Protein AF-A0A328BEZ5-F1 (afdb_monomer_lite)

Secondary structure (DSSP, 8-state):
---SS--EEEEETT-EE---SSS-EEEEE------SS-EEEEEESS--TTT-EEE-TTT-TT-EEEEEEEETTEEEEEEESSSSSS--EEEEEEPPPTTSPPP---GGG-TT-----SS--TT--S-------S--SS-----------------------

pLDDT: mean 72.12, std 24.11, range [30.7, 98.0]

Organism: NCBI:txid1445034

Radius of gyration: 20.72 Å; chains: 1; bounding box: 48×59×50 Å

Structure (mmCIF, N/CA/C/O backbone):
data_AF-A0A328BEZ5-F1
#
_entry.id   AF-A0A328BEZ5-F1
#
loop_
_atom_site.group_PDB
_atom_site.id
_atom_site.type_symbol
_atom_site.label_atom_id
_atom_site.label_alt_id
_atom_site.label_comp_id
_atom_site.label_asym_id
_atom_site.label_entity_id
_atom_site.label_seq_id
_atom_site.pdbx_PDB_ins_code
_atom_site.Cartn_x
_atom_site.Cartn_y
_atom_site.Cartn_z
_atom_site.occupancy
_atom_site.B_iso_or_equiv
_atom_site.auth_seq_id
_atom_site.auth_comp_id
_atom_site.auth_asym_id
_atom_site.auth_atom_id
_atom_site.pdbx_PDB_model_num
ATOM 1 N N . MET A 1 1 ? -2.172 13.109 -0.576 1.00 79.06 1 MET A N 1
ATOM 2 C CA . MET A 1 1 ? -1.539 13.478 0.704 1.00 79.06 1 MET A CA 1
ATOM 3 C C . MET A 1 1 ? -2.649 13.844 1.665 1.00 79.06 1 MET A C 1
ATOM 5 O O . MET A 1 1 ? -3.539 14.582 1.245 1.00 79.06 1 MET A O 1
ATOM 9 N N . GLY A 1 2 ? -2.610 13.281 2.867 1.00 82.12 2 GLY A N 1
ATOM 10 C CA . GLY A 1 2 ? -3.536 13.532 3.962 1.00 82.12 2 GLY A CA 1
ATOM 11 C C . GLY A 1 2 ? -3.076 14.662 4.877 1.00 82.12 2 GLY A C 1
ATOM 12 O O . GLY A 1 2 ? -2.355 15.582 4.471 1.00 82.12 2 GLY A O 1
ATOM 13 N N . THR A 1 3 ? -3.567 14.611 6.099 1.00 90.62 3 THR A N 1
ATOM 14 C CA . THR A 1 3 ? -3.511 15.610 7.155 1.00 90.62 3 THR A CA 1
ATOM 15 C C . THR A 1 3 ? -3.112 14.939 8.472 1.00 90.62 3 THR A C 1
ATOM 17 O O . THR A 1 3 ? -2.712 13.789 8.517 1.00 90.62 3 THR A O 1
ATOM 20 N N . SER A 1 4 ? -3.139 15.674 9.584 1.00 89.62 4 SER A N 1
ATOM 21 C CA . SER A 1 4 ? -2.781 15.112 10.892 1.00 89.62 4 SER A CA 1
ATOM 22 C C . SER A 1 4 ? -3.932 14.369 11.591 1.00 89.62 4 SER A C 1
ATOM 24 O O . SER A 1 4 ? -3.882 14.215 12.813 1.00 89.62 4 SER A O 1
ATOM 26 N N . GLY A 1 5 ? -5.015 14.048 10.886 1.00 90.62 5 GLY A N 1
ATOM 27 C CA . GLY A 1 5 ? -6.112 13.237 11.408 1.00 90.62 5 GLY A CA 1
ATOM 28 C C . GLY A 1 5 ? -6.514 12.171 10.397 1.00 90.62 5 GLY A C 1
ATOM 29 O O . GLY A 1 5 ? -6.055 12.213 9.271 1.00 90.62 5 GLY A O 1
ATOM 30 N N . ASP A 1 6 ? -7.400 11.265 10.807 1.00 95.81 6 ASP A N 1
ATOM 31 C CA . ASP A 1 6 ? -7.806 10.099 10.015 1.00 95.81 6 ASP A CA 1
ATOM 32 C C . ASP A 1 6 ? -8.337 10.487 8.622 1.00 95.81 6 ASP A C 1
ATOM 34 O O . ASP A 1 6 ? -9.422 11.075 8.492 1.00 95.81 6 ASP A O 1
ATOM 38 N N . ASP A 1 7 ? -7.592 10.125 7.581 1.00 95.12 7 ASP A N 1
ATOM 39 C CA . ASP A 1 7 ? -7.907 10.432 6.194 1.00 95.12 7 ASP A CA 1
ATOM 40 C C . ASP A 1 7 ? -8.285 9.191 5.377 1.00 95.12 7 ASP A C 1
ATOM 42 O O . ASP A 1 7 ? -7.976 8.044 5.689 1.00 95.12 7 ASP A O 1
ATOM 46 N N . THR A 1 8 ? -8.990 9.425 4.270 1.00 97.25 8 THR A N 1
ATOM 47 C CA . THR A 1 8 ? -9.219 8.411 3.234 1.00 97.25 8 THR A CA 1
ATOM 48 C C . THR A 1 8 ? -8.654 8.922 1.920 1.00 97.25 8 THR A C 1
ATOM 50 O O . THR A 1 8 ? -9.132 9.919 1.371 1.00 97.25 8 THR A O 1
ATOM 53 N N . LEU A 1 9 ? -7.626 8.248 1.412 1.00 94.31 9 LEU A N 1
ATOM 54 C CA . LEU A 1 9 ? -6.815 8.708 0.291 1.00 94.31 9 LEU A CA 1
ATOM 55 C C . LEU A 1 9 ? -6.868 7.698 -0.851 1.00 94.31 9 LEU A C 1
ATOM 57 O O . LEU A 1 9 ? -6.482 6.547 -0.686 1.00 94.31 9 LEU A O 1
ATOM 61 N N . ALA A 1 10 ? -7.308 8.140 -2.028 1.00 93.19 10 ALA A N 1
ATOM 62 C CA . ALA A 1 10 ? -7.202 7.330 -3.234 1.00 93.19 10 ALA A CA 1
ATOM 63 C C . ALA A 1 10 ? -5.742 7.268 -3.708 1.00 93.19 10 ALA A C 1
ATOM 65 O O . ALA A 1 10 ? -5.085 8.303 -3.859 1.00 93.19 10 ALA A O 1
ATOM 66 N N . VAL A 1 11 ? -5.255 6.054 -3.955 1.00 90.44 11 VAL A N 1
ATOM 67 C CA . VAL A 1 11 ? -3.938 5.766 -4.523 1.00 90.44 11 VAL A CA 1
ATOM 68 C C . VAL A 1 11 ? -4.162 5.195 -5.912 1.00 90.44 11 VAL A C 1
ATOM 70 O O . VAL A 1 11 ? -4.426 4.007 -6.091 1.00 90.44 11 VAL A O 1
ATOM 73 N N . GLU A 1 12 ? -4.143 6.088 -6.894 1.00 87.12 12 GLU A N 1
ATOM 74 C CA . GLU A 1 12 ? -4.434 5.745 -8.280 1.00 87.12 12 GLU A CA 1
ATOM 75 C C . GLU A 1 12 ? -3.149 5.347 -9.001 1.00 87.12 12 GLU A C 1
ATOM 77 O O . GLU A 1 12 ? -2.218 6.148 -9.124 1.00 87.12 12 GLU A O 1
ATOM 82 N N . GLY A 1 13 ? -3.106 4.119 -9.514 1.00 72.12 13 GLY A N 1
ATOM 83 C CA . GLY A 1 13 ? -2.249 3.815 -10.647 1.00 72.12 13 GLY A CA 1
ATOM 84 C C . GLY A 1 13 ? -0.746 3.934 -10.411 1.00 72.12 13 GLY A C 1
ATOM 85 O O . GLY A 1 13 ? -0.025 4.427 -11.283 1.00 72.12 13 GLY A O 1
ATOM 86 N N . GLY A 1 14 ? -0.277 3.554 -9.224 1.00 77.94 14 GLY A N 1
ATOM 87 C CA . GLY A 1 14 ? 1.135 3.630 -8.855 1.00 77.94 14 GLY A CA 1
ATOM 88 C C . GLY A 1 14 ? 1.561 4.970 -8.262 1.00 77.94 14 GLY A C 1
ATOM 89 O O . GLY A 1 14 ? 2.765 5.199 -8.114 1.00 77.94 14 GLY A O 1
ATOM 90 N N . ALA A 1 15 ? 0.610 5.851 -7.933 1.00 84.12 15 ALA A N 1
ATOM 91 C CA . ALA A 1 15 ? 0.875 7.132 -7.291 1.00 84.12 15 ALA A CA 1
ATOM 92 C C . ALA A 1 15 ? 1.553 6.988 -5.919 1.00 84.12 15 ALA A C 1
ATOM 94 O O . ALA A 1 15 ? 1.435 5.976 -5.225 1.00 84.12 15 ALA A O 1
ATOM 95 N N . THR A 1 16 ? 2.237 8.059 -5.514 1.00 87.62 16 THR A N 1
ATOM 96 C CA . THR A 1 16 ? 2.783 8.195 -4.165 1.00 87.62 16 THR A CA 1
ATOM 97 C C . THR A 1 16 ? 1.760 8.846 -3.237 1.00 87.62 16 THR A C 1
ATOM 99 O O . THR A 1 16 ? 1.231 9.920 -3.536 1.00 87.62 16 THR A O 1
ATOM 102 N N . ALA A 1 17 ? 1.520 8.222 -2.090 1.00 87.44 17 ALA A N 1
ATOM 103 C CA . ALA A 1 17 ? 0.648 8.700 -1.035 1.00 87.44 17 ALA A CA 1
ATOM 104 C C . ALA A 1 17 ? 1.418 8.912 0.274 1.00 87.44 17 ALA A C 1
ATOM 106 O O . ALA A 1 17 ? 2.460 8.311 0.528 1.00 87.44 17 ALA A O 1
ATOM 107 N N . ILE A 1 18 ? 0.884 9.832 1.069 1.00 91.38 18 ILE A N 1
ATOM 108 C CA . ILE A 1 18 ? 1.371 10.227 2.389 1.00 91.38 18 ILE A CA 1
ATOM 109 C C . ILE A 1 18 ? 0.106 10.434 3.214 1.00 91.38 18 ILE A C 1
ATOM 111 O O . ILE A 1 18 ? -0.718 11.259 2.794 1.00 91.38 18 ILE A O 1
ATOM 115 N N . GLY A 1 19 ? -0.074 9.666 4.283 1.00 87.19 19 GLY A N 1
ATOM 116 C CA . GLY A 1 19 ? -1.198 9.785 5.220 1.00 87.19 19 GLY A CA 1
ATOM 117 C C . GLY A 1 19 ? -1.036 10.980 6.160 1.00 87.19 19 GLY A C 1
ATOM 118 O O . GLY A 1 19 ? -1.926 11.816 6.273 1.00 87.19 19 GLY A O 1
ATOM 119 N N . ALA A 1 20 ? 0.202 11.179 6.608 1.00 88.38 20 ALA A N 1
ATOM 120 C CA . ALA A 1 20 ? 0.698 12.029 7.673 1.00 88.38 20 ALA A CA 1
ATOM 121 C C . ALA A 1 20 ? 0.425 11.470 9.076 1.00 88.38 20 ALA A C 1
ATOM 123 O O . ALA A 1 20 ? 1.224 10.679 9.571 1.00 88.38 20 ALA A O 1
ATOM 124 N N . GLY A 1 21 ? -0.601 11.932 9.782 1.00 84.81 21 GLY A N 1
ATOM 125 C CA . GLY A 1 21 ? -0.858 11.462 11.145 1.00 84.81 21 GLY A CA 1
ATOM 126 C C . GLY A 1 21 ? -2.312 11.081 11.325 1.00 84.81 21 GLY A C 1
ATOM 127 O O . GLY A 1 21 ? -3.176 11.744 10.782 1.00 84.81 21 GLY A O 1
ATOM 128 N N . GLY A 1 22 ? -2.586 10.095 12.172 1.00 91.69 22 GLY A N 1
ATOM 129 C CA . GLY A 1 22 ? -3.938 9.562 12.344 1.00 91.69 22 GLY A CA 1
ATOM 130 C C . GLY A 1 22 ? -3.980 8.084 11.981 1.00 91.69 22 GLY A C 1
ATOM 131 O O . GLY A 1 22 ? -2.934 7.441 11.904 1.00 91.69 22 GLY A O 1
ATOM 132 N N . SER A 1 23 ? -5.190 7.538 11.868 1.00 95.69 23 SER A N 1
ATOM 133 C CA . SER A 1 23 ? -5.457 6.218 11.288 1.00 95.69 23 SER A CA 1
ATOM 134 C C . SER A 1 23 ? -5.947 6.404 9.856 1.00 95.69 23 SER A C 1
ATOM 136 O O . SER A 1 23 ? -7.120 6.726 9.644 1.00 95.69 23 SER A O 1
ATOM 138 N N . ASP A 1 24 ? -5.072 6.203 8.878 1.00 96.75 24 ASP A N 1
ATOM 139 C CA . ASP A 1 24 ? -5.378 6.506 7.484 1.00 96.75 24 ASP A CA 1
ATOM 140 C C . ASP A 1 24 ? -5.849 5.275 6.704 1.00 96.75 24 ASP A C 1
ATOM 142 O O . ASP A 1 24 ? -5.434 4.137 6.938 1.00 96.75 24 ASP A O 1
ATOM 146 N N . VAL A 1 25 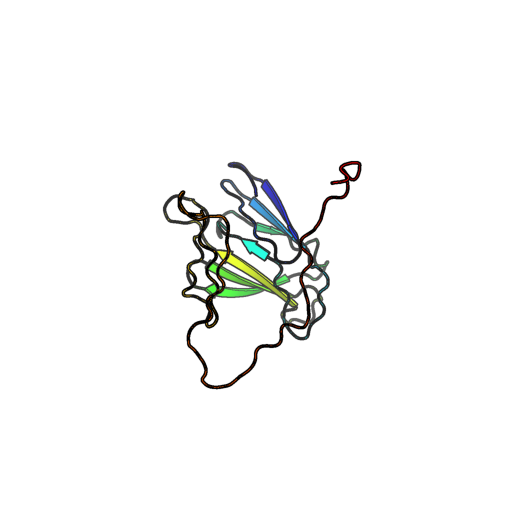? -6.735 5.503 5.735 1.00 98.00 25 VAL A N 1
ATOM 147 C CA . VAL A 1 25 ? -7.230 4.479 4.809 1.00 98.00 25 VAL A CA 1
ATOM 148 C C . VAL A 1 25 ? -6.778 4.810 3.392 1.00 98.00 25 VAL A C 1
ATOM 150 O O . VAL A 1 25 ? -7.205 5.803 2.798 1.00 98.00 25 VAL A O 1
ATOM 153 N N . PHE A 1 26 ? -5.956 3.943 2.811 1.00 97.62 26 PHE A N 1
ATOM 154 C CA . PHE A 1 26 ? -5.457 4.078 1.446 1.00 97.62 26 PHE A CA 1
ATOM 155 C C . PHE A 1 26 ? -6.290 3.212 0.498 1.00 97.62 26 PHE A C 1
ATOM 157 O O . PHE A 1 26 ? -6.179 1.987 0.492 1.00 97.62 26 PHE A O 1
ATOM 164 N N . VAL A 1 27 ? -7.138 3.852 -0.306 1.00 97.50 27 VAL A N 1
ATOM 165 C CA . VAL A 1 27 ? -8.016 3.196 -1.283 1.00 97.50 27 VAL A CA 1
ATOM 166 C C . VAL A 1 27 ? -7.233 2.932 -2.561 1.00 97.50 27 VAL A C 1
ATOM 168 O O . VAL A 1 27 ? -6.888 3.869 -3.282 1.00 97.50 27 VAL A O 1
ATOM 171 N N . LEU A 1 28 ? -6.955 1.665 -2.853 1.00 95.06 28 LEU A N 1
ATOM 172 C CA . LEU A 1 28 ? -6.127 1.274 -3.992 1.00 95.06 28 LEU A CA 1
ATOM 173 C C . LEU A 1 28 ? -6.950 1.198 -5.273 1.00 95.06 28 LEU A C 1
ATOM 175 O O . LEU A 1 28 ? -7.996 0.555 -5.304 1.00 95.06 28 LEU A O 1
ATOM 179 N N . VAL A 1 29 ? -6.464 1.821 -6.344 1.00 92.94 29 VAL A N 1
ATOM 180 C CA . VAL A 1 29 ? -7.133 1.816 -7.648 1.00 92.94 29 VAL A CA 1
ATOM 181 C C . VAL A 1 29 ? -6.149 1.360 -8.722 1.00 92.94 29 VAL A C 1
ATOM 183 O O . VAL A 1 29 ? -5.131 2.011 -8.955 1.00 92.94 29 VAL A O 1
ATOM 186 N N . SER A 1 30 ? -6.476 0.249 -9.384 1.00 90.44 30 SER A N 1
ATOM 187 C CA . SER A 1 30 ? -5.740 -0.261 -10.545 1.00 90.44 30 SER A CA 1
ATOM 188 C C . SER A 1 30 ? -5.982 0.620 -11.774 1.00 90.44 30 SER A C 1
ATOM 190 O O . SER A 1 30 ? -7.095 1.106 -12.000 1.00 90.44 30 SER A O 1
ATOM 192 N N . ASN A 1 31 ? -4.955 0.795 -12.607 1.00 85.00 31 ASN A N 1
ATOM 193 C CA . ASN A 1 31 ? -5.087 1.404 -13.933 1.00 85.00 31 ASN A CA 1
ATOM 194 C C . ASN A 1 31 ? -5.531 0.400 -15.011 1.00 85.00 31 ASN A C 1
ATOM 196 O O . ASN A 1 31 ? -5.653 0.776 -16.180 1.00 85.00 31 ASN A O 1
ATOM 200 N N . GLY A 1 32 ? -5.737 -0.870 -14.656 1.00 76.69 32 GLY A N 1
ATOM 201 C CA . GLY A 1 32 ? -6.028 -1.946 -15.600 1.00 76.69 32 GLY A CA 1
ATOM 202 C C . GLY A 1 32 ? -4.852 -2.245 -16.529 1.00 76.69 32 GLY A C 1
ATOM 203 O O . GLY A 1 32 ? -5.058 -2.596 -17.693 1.00 76.69 32 GLY A O 1
ATOM 204 N N . LEU A 1 33 ? -3.618 -2.052 -16.052 1.00 66.44 33 LEU A N 1
ATOM 205 C CA . LEU A 1 33 ? -2.418 -2.396 -16.808 1.00 66.44 33 LEU A CA 1
ATOM 206 C C . LEU A 1 33 ? -2.257 -3.919 -16.815 1.00 66.44 33 LEU A C 1
ATOM 208 O O . LEU A 1 33 ? -1.579 -4.488 -15.973 1.00 66.44 33 LEU A O 1
ATOM 212 N N . SER A 1 34 ? -2.885 -4.580 -17.787 1.00 58.19 34 SER A N 1
ATOM 213 C CA . SER A 1 34 ? -2.715 -6.013 -18.028 1.00 58.19 34 SER A CA 1
ATOM 214 C C . SER A 1 34 ? -1.359 -6.270 -18.700 1.00 58.19 34 SER A C 1
ATOM 216 O O . SER A 1 34 ? -1.234 -6.150 -19.926 1.00 58.19 34 SER A O 1
ATOM 218 N N . GLY A 1 35 ? -0.337 -6.563 -17.901 1.00 64.56 35 GLY A N 1
ATOM 219 C CA . GLY A 1 35 ? 0.953 -7.089 -18.346 1.00 64.56 35 GLY A CA 1
ATOM 220 C C . GLY A 1 35 ? 1.201 -8.483 -17.769 1.00 64.56 35 GLY A C 1
ATOM 221 O O . GLY A 1 35 ? 0.447 -8.939 -16.922 1.00 64.56 35 GLY A O 1
ATOM 222 N N . ASP A 1 36 ? 2.274 -9.145 -18.207 1.00 75.00 36 ASP A N 1
ATOM 223 C CA . ASP A 1 36 ? 2.718 -10.420 -17.615 1.00 75.00 36 ASP A CA 1
ATOM 224 C C . ASP A 1 36 ? 3.351 -10.232 -16.211 1.00 75.00 36 ASP A C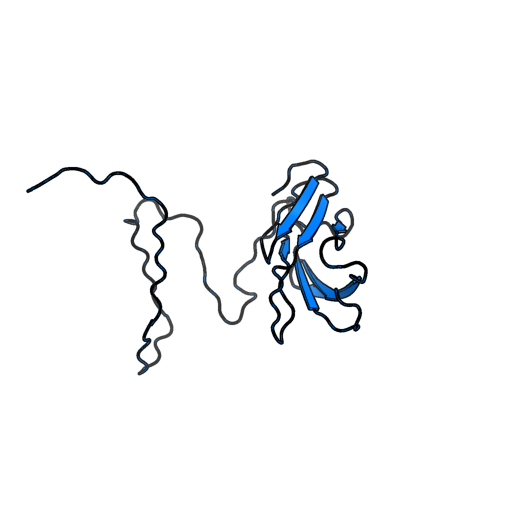 1
ATOM 226 O O . ASP A 1 36 ? 3.778 -11.203 -15.591 1.00 75.00 36 ASP A O 1
ATOM 230 N N . GLU A 1 37 ? 3.459 -8.989 -15.724 1.00 84.88 37 GLU A N 1
ATOM 231 C CA . GLU A 1 37 ? 4.044 -8.635 -14.428 1.00 84.88 37 GLU A CA 1
ATOM 232 C C . GLU A 1 37 ? 3.006 -7.954 -13.518 1.00 84.88 37 GLU A C 1
ATOM 234 O O . GLU A 1 37 ? 2.191 -7.176 -14.027 1.00 84.88 37 GLU A O 1
ATOM 239 N N . PRO A 1 38 ? 3.080 -8.165 -12.187 1.00 88.69 38 PRO A N 1
ATOM 240 C CA . PRO A 1 38 ? 2.175 -7.532 -11.233 1.00 88.69 38 PRO A CA 1
ATOM 241 C C . PRO A 1 38 ? 2.211 -5.998 -11.305 1.00 88.69 38 PRO A C 1
ATOM 243 O O . PRO A 1 38 ? 3.280 -5.376 -11.311 1.00 88.69 38 PRO A O 1
ATOM 246 N N . GLU A 1 39 ? 1.043 -5.359 -11.297 1.00 90.62 39 GLU A N 1
ATOM 247 C CA . GLU A 1 39 ? 0.912 -3.903 -11.345 1.00 90.62 39 GLU A CA 1
ATOM 248 C C . GLU A 1 39 ? 1.389 -3.250 -10.038 1.00 90.62 39 GLU A C 1
ATOM 250 O O . GLU A 1 39 ? 0.953 -3.600 -8.943 1.00 90.62 39 GLU A O 1
ATOM 255 N N . ARG A 1 40 ? 2.217 -2.202 -10.121 1.00 90.19 40 ARG A N 1
ATOM 256 C CA . ARG A 1 40 ? 2.474 -1.347 -8.953 1.00 90.19 40 ARG A CA 1
ATOM 257 C C . ARG A 1 40 ? 1.281 -0.423 -8.712 1.00 90.19 40 ARG A C 1
ATOM 259 O O . ARG A 1 40 ? 1.161 0.606 -9.373 1.00 90.19 40 ARG A O 1
ATOM 266 N N . LEU A 1 41 ? 0.462 -0.743 -7.716 1.00 91.19 41 LEU A N 1
ATOM 267 C CA . LEU A 1 41 ? -0.744 0.005 -7.351 1.00 91.19 41 LEU A CA 1
ATOM 268 C C . LEU A 1 41 ? -0.428 1.322 -6.635 1.00 91.19 41 LEU A C 1
ATOM 270 O O . LEU A 1 41 ? -1.164 2.296 -6.779 1.00 91.19 41 LEU A O 1
ATOM 274 N N . GLY A 1 42 ? 0.686 1.389 -5.901 1.00 90.62 42 GLY A N 1
ATOM 275 C CA . GLY A 1 42 ? 1.059 2.606 -5.189 1.00 90.62 42 GLY A CA 1
ATOM 276 C C . GLY A 1 42 ? 2.350 2.526 -4.390 1.00 90.62 42 GLY A C 1
ATOM 277 O O . GLY A 1 42 ? 2.928 1.454 -4.191 1.00 90.62 42 GLY A O 1
ATOM 278 N N . VAL A 1 43 ? 2.780 3.693 -3.913 1.00 92.06 43 VAL A N 1
ATOM 279 C CA . VAL A 1 43 ? 3.854 3.850 -2.927 1.00 92.06 43 VAL A CA 1
ATOM 280 C C . VAL A 1 43 ? 3.332 4.695 -1.770 1.00 92.06 43 VAL A C 1
ATOM 282 O O . VAL A 1 43 ? 2.849 5.797 -2.003 1.00 92.06 43 VAL A O 1
ATOM 285 N N . ILE A 1 44 ? 3.444 4.222 -0.535 1.00 90.44 44 ILE A N 1
ATOM 286 C CA . ILE A 1 44 ? 3.055 4.959 0.673 1.00 90.44 44 ILE A CA 1
ATOM 287 C C . ILE A 1 44 ? 4.317 5.205 1.490 1.00 90.44 44 ILE A C 1
ATOM 289 O O . ILE A 1 44 ? 5.074 4.267 1.732 1.00 90.44 44 ILE A O 1
ATOM 293 N N . LEU A 1 45 ? 4.584 6.454 1.865 1.00 91.06 45 LEU A N 1
ATOM 294 C CA . LEU A 1 45 ? 5.863 6.823 2.484 1.00 91.06 45 LEU A CA 1
ATOM 295 C C . LEU A 1 45 ? 5.841 6.828 4.015 1.00 91.06 45 LEU A C 1
ATOM 297 O O . LEU A 1 45 ? 6.892 6.929 4.633 1.00 91.06 45 LEU A O 1
ATOM 301 N N . ASP A 1 46 ? 4.678 6.750 4.635 1.00 88.94 46 ASP A N 1
ATOM 302 C CA . ASP A 1 46 ? 4.505 6.900 6.079 1.00 88.94 46 ASP A CA 1
ATOM 303 C C . ASP A 1 46 ? 3.457 5.937 6.637 1.00 88.94 46 ASP A C 1
ATOM 305 O O . ASP A 1 46 ? 2.738 6.259 7.572 1.00 88.94 46 ASP A O 1
ATOM 309 N N . TYR A 1 47 ? 3.404 4.734 6.073 1.00 93.06 47 TYR A N 1
ATOM 310 C CA . TYR A 1 47 ? 2.443 3.713 6.454 1.00 93.06 47 TYR A CA 1
ATOM 311 C C . TYR A 1 47 ? 2.707 3.194 7.875 1.00 93.06 47 TYR A C 1
ATOM 313 O O . TYR A 1 47 ? 3.738 2.560 8.147 1.00 93.06 47 TYR A O 1
ATOM 321 N N . ASP A 1 48 ? 1.755 3.408 8.778 1.00 93.19 48 ASP A N 1
ATOM 322 C CA . ASP A 1 48 ? 1.730 2.794 10.100 1.00 93.19 48 ASP A CA 1
ATOM 323 C C . ASP A 1 48 ? 1.033 1.430 10.034 1.00 93.19 48 ASP A C 1
ATOM 325 O O . ASP A 1 48 ? -0.187 1.311 10.109 1.00 93.19 48 ASP A O 1
ATOM 329 N N . PHE A 1 49 ? 1.826 0.358 9.987 1.00 91.00 49 PHE A N 1
ATOM 330 C CA . PHE A 1 49 ? 1.330 -1.026 9.962 1.00 91.00 49 PHE A CA 1
ATOM 331 C C . PHE A 1 49 ? 0.429 -1.423 11.142 1.00 91.00 49 PHE A C 1
ATOM 333 O O . PHE A 1 49 ? -0.190 -2.487 11.099 1.00 91.00 49 PHE A O 1
ATOM 340 N N . SER A 1 50 ? 0.392 -0.631 12.214 1.00 92.38 50 SER A N 1
ATOM 341 C CA . SER A 1 50 ? -0.457 -0.880 13.376 1.00 92.38 50 SER A CA 1
ATOM 342 C C . SER A 1 50 ? -1.771 -0.104 13.365 1.00 92.38 50 SER A C 1
ATOM 344 O O . SER A 1 50 ? -2.674 -0.473 14.121 1.00 92.38 50 SER A O 1
ATOM 346 N N . ASN A 1 51 ? -1.883 0.936 12.535 1.00 93.31 51 ASN A N 1
ATOM 347 C CA . ASN A 1 51 ? -2.973 1.903 12.615 1.00 93.31 51 ASN A CA 1
ATOM 348 C C . ASN A 1 51 ? -3.633 2.226 11.266 1.00 93.31 51 ASN A C 1
ATOM 350 O O . ASN A 1 51 ? -4.833 2.497 11.239 1.00 93.31 51 ASN A O 1
ATOM 354 N N . ASP A 1 52 ? -2.879 2.148 10.174 1.00 95.75 52 ASP A N 1
ATOM 355 C CA . ASP A 1 52 ? -3.365 2.405 8.824 1.00 95.75 52 ASP A CA 1
ATOM 356 C C . ASP A 1 52 ? -3.933 1.144 8.172 1.00 95.75 52 ASP A C 1
ATOM 358 O O . ASP A 1 52 ? -3.608 0.005 8.535 1.00 95.75 52 ASP A O 1
ATOM 362 N N . ALA A 1 53 ? -4.776 1.353 7.163 1.00 97.38 53 ALA A N 1
ATOM 363 C CA . ALA A 1 53 ? -5.414 0.289 6.407 1.00 97.38 53 ALA A CA 1
ATOM 364 C C . ALA A 1 53 ? -5.314 0.500 4.894 1.00 97.38 53 ALA A C 1
ATOM 366 O O . ALA A 1 53 ? -5.375 1.619 4.382 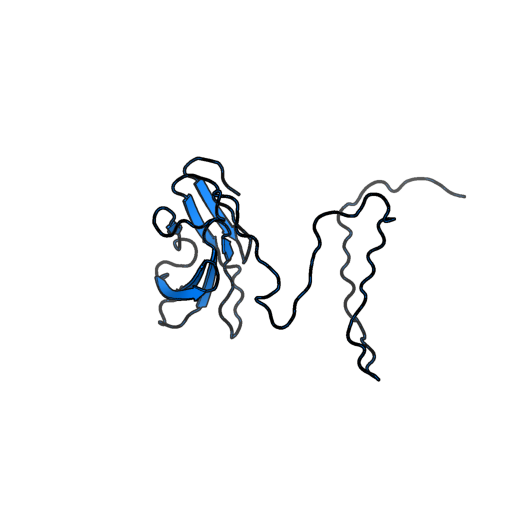1.00 97.38 53 ALA A O 1
ATOM 367 N N . LEU A 1 54 ? -5.246 -0.614 4.166 1.00 97.31 54 LEU A N 1
ATOM 368 C CA . LEU A 1 54 ? -5.471 -0.652 2.725 1.00 97.31 54 LEU A CA 1
ATOM 369 C C . LEU A 1 54 ? -6.934 -1.014 2.456 1.00 97.31 54 LEU A C 1
ATOM 371 O O . LEU A 1 54 ? -7.427 -2.025 2.958 1.00 97.31 54 LEU A O 1
ATOM 375 N N . ASP A 1 55 ? -7.618 -0.208 1.649 1.00 97.38 55 ASP A N 1
ATOM 376 C CA . ASP A 1 55 ? -8.949 -0.518 1.128 1.00 97.38 55 ASP A CA 1
ATOM 377 C C . ASP A 1 55 ? -8.824 -1.046 -0.306 1.00 97.38 55 ASP A C 1
ATOM 379 O O . ASP A 1 55 ? -8.420 -0.331 -1.228 1.00 97.38 55 ASP A O 1
ATOM 383 N N . LEU A 1 56 ? -9.170 -2.325 -0.471 1.00 96.31 56 LEU A N 1
ATOM 384 C CA . LEU A 1 56 ? -9.112 -3.056 -1.738 1.00 96.31 56 LEU A CA 1
ATOM 385 C C . LEU A 1 56 ? -10.437 -3.009 -2.512 1.00 96.31 56 LEU A C 1
ATOM 387 O O . LEU A 1 56 ? -10.516 -3.534 -3.619 1.00 96.31 56 LEU A O 1
ATOM 391 N N . GLY A 1 57 ? -11.485 -2.373 -1.978 1.00 95.00 57 GLY A N 1
ATOM 392 C CA . GLY A 1 57 ? -12.845 -2.427 -2.527 1.00 95.00 57 GLY A CA 1
ATOM 393 C C . GLY A 1 57 ? -13.014 -1.792 -3.912 1.00 95.00 57 GLY A C 1
ATOM 394 O O . GLY A 1 57 ? -14.095 -1.855 -4.497 1.00 95.00 57 GLY A O 1
ATOM 395 N N . LYS A 1 58 ? -11.971 -1.148 -4.447 1.00 94.88 58 LYS A N 1
ATOM 396 C CA . LYS A 1 58 ? -11.921 -0.643 -5.827 1.00 94.88 58 LYS A CA 1
ATOM 397 C C . LYS A 1 58 ? -11.188 -1.567 -6.801 1.00 94.88 58 LYS A C 1
ATOM 399 O O . LYS A 1 58 ? -11.253 -1.299 -7.998 1.00 94.88 58 LYS A O 1
ATOM 404 N N . LEU A 1 59 ? -10.540 -2.624 -6.315 1.00 92.88 59 LEU A N 1
ATOM 405 C CA . LEU A 1 59 ? -9.830 -3.610 -7.131 1.00 92.88 59 LEU A CA 1
ATOM 406 C C . LEU A 1 59 ? -10.746 -4.768 -7.550 1.00 92.88 59 LEU A C 1
ATOM 408 O O . LEU A 1 59 ? -10.688 -5.200 -8.693 1.00 92.88 59 LEU A O 1
ATOM 412 N N . GLY A 1 60 ? -11.647 -5.206 -6.670 1.00 91.94 60 GLY A N 1
ATOM 413 C CA . GLY A 1 60 ? -12.590 -6.289 -6.951 1.00 91.94 60 GLY A CA 1
ATOM 414 C C . GLY A 1 60 ? -13.222 -6.840 -5.675 1.00 91.94 60 GLY A C 1
ATOM 415 O O . GLY A 1 60 ? -12.720 -6.595 -4.580 1.00 91.94 60 GLY A O 1
ATOM 416 N N . ASP A 1 61 ? -14.326 -7.580 -5.813 1.00 94.81 61 ASP A N 1
ATOM 417 C CA . ASP A 1 61 ? -14.979 -8.251 -4.674 1.00 94.81 61 ASP A CA 1
ATOM 418 C C . ASP A 1 61 ? -14.139 -9.426 -4.139 1.00 94.81 61 ASP A C 1
ATOM 420 O O . ASP A 1 61 ? -14.252 -9.780 -2.965 1.00 94.81 61 ASP A O 1
ATOM 424 N N . ASP A 1 62 ? -13.285 -9.999 -4.991 1.00 94.62 62 ASP A N 1
ATOM 425 C CA . ASP A 1 62 ? -12.390 -11.113 -4.669 1.00 94.62 62 ASP A CA 1
ATOM 426 C C . ASP A 1 62 ? -11.002 -10.639 -4.197 1.00 94.62 62 ASP A C 1
ATOM 428 O O . ASP A 1 62 ? -10.144 -11.460 -3.883 1.00 94.62 62 ASP A O 1
ATOM 432 N N . ALA A 1 63 ? -10.787 -9.320 -4.085 1.00 95.94 63 ALA A N 1
ATOM 433 C CA . ALA A 1 63 ? -9.471 -8.767 -3.802 1.00 95.94 63 ALA A CA 1
ATOM 434 C C . ALA A 1 63 ? -8.964 -9.075 -2.386 1.00 95.94 63 ALA A C 1
ATOM 436 O O . ALA A 1 63 ? -9.607 -8.755 -1.379 1.00 95.94 63 ALA A O 1
ATOM 437 N N . VAL A 1 64 ? -7.764 -9.651 -2.309 1.00 97.06 64 VAL A N 1
ATOM 438 C CA . VAL A 1 64 ? -7.132 -10.123 -1.075 1.00 97.06 64 VAL A CA 1
ATOM 439 C C . VAL A 1 64 ? -5.628 -9.850 -1.054 1.00 97.06 64 VAL A C 1
ATOM 441 O O . VAL A 1 64 ? -4.948 -9.850 -2.074 1.00 97.06 64 VAL A O 1
ATOM 444 N N . ILE A 1 65 ? -5.084 -9.645 0.148 1.00 96.38 65 ILE A N 1
ATOM 445 C CA . ILE A 1 65 ? -3.631 -9.599 0.357 1.00 96.38 65 ILE A CA 1
ATOM 446 C C . ILE A 1 65 ? -3.097 -11.033 0.345 1.00 96.38 65 ILE A C 1
ATOM 448 O O . ILE A 1 65 ? -3.505 -11.849 1.176 1.00 96.38 65 ILE A O 1
ATOM 452 N N . VAL A 1 66 ? -2.153 -11.318 -0.552 1.00 96.56 66 VAL A N 1
ATOM 453 C CA . VAL A 1 66 ? -1.531 -12.646 -0.713 1.00 96.56 66 VAL A CA 1
ATOM 454 C C . VAL A 1 66 ? -0.105 -12.710 -0.177 1.00 96.56 66 VAL A C 1
ATOM 456 O O . VAL A 1 66 ? 0.353 -13.7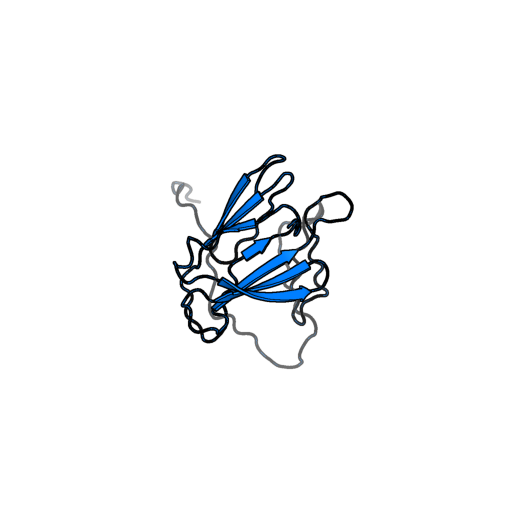80 0.230 1.00 96.56 66 VAL A O 1
ATOM 459 N N . SER A 1 67 ? 0.595 -11.575 -0.110 1.00 93.56 67 SER A N 1
ATOM 460 C CA . SER A 1 67 ? 1.970 -11.506 0.387 1.00 93.56 67 SER A CA 1
ATOM 461 C C . SER A 1 67 ? 2.238 -10.212 1.158 1.00 93.56 67 SER A C 1
ATOM 463 O O . SER A 1 67 ? 1.623 -9.171 0.926 1.00 93.56 67 SER A O 1
ATOM 465 N N . GLN A 1 68 ? 3.174 -10.284 2.104 1.00 95.00 68 GLN A N 1
ATOM 466 C CA . GLN A 1 68 ? 3.723 -9.121 2.795 1.00 95.00 68 GLN A CA 1
ATOM 467 C C . GLN A 1 68 ? 5.205 -9.378 3.072 1.00 95.00 68 GLN A C 1
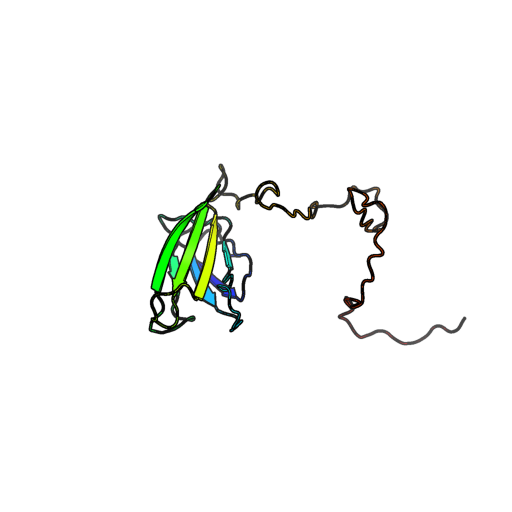ATOM 469 O O . GLN A 1 68 ? 5.585 -9.920 4.114 1.00 95.00 68 GLN A O 1
ATOM 474 N N . ASP A 1 69 ? 6.039 -8.990 2.116 1.00 90.31 69 ASP A N 1
ATOM 475 C CA . ASP A 1 69 ? 7.479 -9.199 2.169 1.00 90.31 69 ASP A CA 1
ATOM 476 C C . ASP A 1 69 ? 8.168 -7.980 2.774 1.00 90.31 69 ASP A C 1
ATOM 478 O O . ASP A 1 69 ? 7.994 -6.848 2.321 1.00 90.31 69 ASP A O 1
ATOM 482 N N . ALA A 1 70 ? 8.972 -8.200 3.813 1.00 88.44 70 ALA A N 1
ATOM 483 C CA . ALA A 1 70 ? 9.740 -7.125 4.426 1.00 88.44 70 ALA A CA 1
ATOM 484 C C . ALA A 1 70 ? 10.789 -6.587 3.441 1.00 88.44 70 ALA A C 1
ATOM 486 O O . ALA A 1 70 ? 11.611 -7.342 2.918 1.00 88.44 70 ALA A O 1
ATOM 487 N N . ILE A 1 71 ? 10.800 -5.270 3.254 1.00 84.12 71 ILE A N 1
ATOM 488 C CA . ILE A 1 71 ? 11.824 -4.547 2.498 1.00 84.12 71 ILE A CA 1
ATOM 489 C C . ILE A 1 71 ? 12.519 -3.548 3.421 1.00 84.12 71 ILE A C 1
ATOM 491 O O . ILE A 1 71 ? 12.106 -3.303 4.558 1.00 84.12 71 ILE A O 1
ATOM 495 N N . LYS A 1 72 ? 13.617 -2.961 2.957 1.00 80.06 72 LYS A N 1
ATOM 496 C CA . LYS A 1 72 ? 14.316 -1.937 3.729 1.00 80.06 72 LYS A CA 1
ATOM 497 C C . LYS A 1 72 ? 13.386 -0.740 3.957 1.00 80.06 72 LYS A C 1
ATOM 499 O O . LYS A 1 72 ? 12.913 -0.126 3.011 1.00 80.06 72 LYS A O 1
ATOM 504 N N . GLY A 1 73 ? 13.122 -0.439 5.228 1.00 83.06 73 GLY A N 1
ATOM 505 C CA . GLY A 1 73 ? 12.257 0.673 5.627 1.00 83.06 73 GLY A CA 1
ATOM 506 C C . GLY A 1 73 ? 10.757 0.438 5.432 1.00 83.06 73 GLY A C 1
ATOM 507 O O . GLY A 1 73 ? 10.008 1.403 5.523 1.00 83.06 73 GLY A O 1
ATOM 508 N N . GLY A 1 74 ? 10.297 -0.789 5.161 1.00 89.12 74 GLY A N 1
ATOM 509 C CA . GLY A 1 74 ? 8.880 -1.025 4.882 1.00 89.12 74 GLY A CA 1
ATOM 510 C C . GLY A 1 74 ? 8.510 -2.468 4.550 1.00 89.12 74 GLY A C 1
ATOM 511 O O . GLY A 1 74 ? 9.185 -3.420 4.946 1.00 89.12 74 GLY A O 1
ATOM 512 N N . ALA A 1 75 ? 7.437 -2.621 3.779 1.00 88.69 75 ALA A N 1
ATOM 513 C CA . ALA A 1 75 ? 7.007 -3.882 3.193 1.00 88.69 75 ALA A CA 1
ATOM 514 C C . ALA A 1 75 ? 6.548 -3.700 1.738 1.00 88.69 75 ALA A C 1
ATOM 516 O O . ALA A 1 75 ? 6.008 -2.657 1.363 1.00 88.69 75 ALA A O 1
ATOM 517 N N . ARG A 1 76 ? 6.724 -4.750 0.936 1.00 93.94 76 ARG A N 1
ATOM 518 C CA . ARG A 1 76 ? 6.019 -4.950 -0.330 1.00 93.94 76 ARG A CA 1
ATOM 519 C C . ARG A 1 76 ? 4.797 -5.818 -0.049 1.00 93.94 76 ARG A C 1
ATOM 521 O O . ARG A 1 76 ? 4.942 -6.941 0.426 1.00 93.94 76 ARG A O 1
ATOM 528 N N . ILE A 1 77 ? 3.612 -5.285 -0.307 1.00 95.81 77 ILE A N 1
ATOM 529 C CA . ILE A 1 77 ? 2.334 -5.953 -0.045 1.00 95.81 77 ILE A CA 1
ATOM 530 C C . ILE A 1 77 ? 1.752 -6.383 -1.387 1.00 95.81 77 ILE A C 1
ATOM 532 O O . ILE A 1 77 ? 1.419 -5.516 -2.192 1.00 95.81 77 ILE A O 1
ATOM 536 N N . GLY A 1 78 ? 1.665 -7.689 -1.626 1.00 95.50 78 GLY A N 1
ATOM 537 C CA . GLY A 1 78 ? 1.089 -8.269 -2.837 1.00 95.50 78 GLY A CA 1
ATOM 538 C C . GLY A 1 78 ? -0.402 -8.532 -2.699 1.00 95.50 78 GLY A C 1
ATOM 539 O O . GLY A 1 78 ? -0.886 -8.916 -1.629 1.00 95.50 78 GLY A O 1
ATOM 540 N N . ILE A 1 79 ? -1.122 -8.313 -3.790 1.00 95.38 79 ILE A N 1
ATOM 541 C CA . ILE A 1 79 ? -2.575 -8.355 -3.887 1.00 95.38 79 ILE A CA 1
ATOM 542 C C . ILE A 1 79 ? -2.959 -9.199 -5.102 1.00 95.38 79 ILE A C 1
ATOM 544 O O . ILE A 1 79 ? -2.456 -8.974 -6.200 1.00 95.38 79 ILE A O 1
ATOM 548 N N . ASP A 1 80 ? -3.867 -10.133 -4.866 1.00 95.00 80 ASP A N 1
ATOM 549 C CA . ASP A 1 80 ? -4.641 -10.864 -5.871 1.00 95.00 80 ASP A CA 1
ATOM 550 C C . ASP A 1 80 ? -6.011 -10.182 -5.926 1.00 95.00 80 ASP A C 1
ATOM 552 O O . ASP A 1 80 ? -6.660 -10.051 -4.883 1.00 95.00 80 ASP A O 1
ATOM 556 N N . TYR A 1 81 ? -6.413 -9.649 -7.078 1.00 92.56 81 TYR A N 1
ATOM 557 C CA . TYR A 1 81 ? -7.702 -8.979 -7.247 1.00 92.56 81 TYR A CA 1
ATOM 558 C C . TYR A 1 81 ? -8.725 -9.785 -8.047 1.00 92.56 81 TYR A C 1
ATOM 560 O O . TYR A 1 81 ? -9.908 -9.423 -8.005 1.00 92.56 81 TYR A O 1
ATOM 568 N N . ASP A 1 82 ? -8.317 -10.848 -8.745 1.00 92.06 82 ASP A N 1
ATOM 569 C CA . ASP A 1 82 ? -9.211 -11.692 -9.548 1.00 92.06 82 ASP A CA 1
ATOM 570 C C . ASP A 1 82 ? -9.539 -13.065 -8.922 1.00 92.06 82 ASP A C 1
ATOM 572 O O . ASP A 1 82 ? -10.471 -13.748 -9.368 1.00 92.06 82 ASP A O 1
ATOM 576 N N . GLY A 1 83 ? -8.867 -13.409 -7.823 1.00 93.12 83 GLY A N 1
ATOM 577 C CA . GLY A 1 83 ? -9.116 -14.573 -6.983 1.00 93.12 83 GLY A CA 1
ATOM 578 C C . GLY A 1 83 ? -8.481 -15.867 -7.492 1.00 93.12 83 GLY A C 1
ATOM 579 O O . GLY A 1 83 ? -8.902 -16.952 -7.060 1.00 93.12 83 GLY A O 1
ATOM 580 N N . ASP A 1 84 ? -7.527 -15.801 -8.420 1.00 92.56 84 ASP A N 1
ATOM 581 C CA . ASP A 1 84 ? -6.828 -16.976 -8.946 1.00 92.56 84 ASP A CA 1
ATOM 582 C C . ASP A 1 84 ? -5.700 -17.497 -8.027 1.00 92.56 84 ASP A C 1
ATOM 584 O O . ASP A 1 84 ? -5.270 -18.652 -8.160 1.00 92.56 84 ASP A O 1
ATOM 588 N N . GLY A 1 85 ? -5.330 -16.715 -7.010 1.00 92.56 85 GLY A N 1
ATOM 589 C CA . GLY A 1 85 ? -4.292 -17.000 -6.026 1.00 92.56 85 GLY A CA 1
ATOM 590 C C . GLY A 1 85 ? -2.890 -16.535 -6.425 1.00 92.56 85 GLY A C 1
ATOM 591 O O . GLY A 1 85 ? -1.974 -16.674 -5.604 1.00 92.56 85 GLY A O 1
ATOM 592 N N . ASP A 1 86 ? -2.712 -16.014 -7.636 1.00 92.56 86 ASP A N 1
ATOM 593 C CA . ASP A 1 86 ? -1.487 -15.390 -8.116 1.00 92.56 86 ASP A CA 1
ATOM 594 C C . ASP A 1 86 ? -1.507 -13.875 -7.826 1.00 92.56 86 ASP A C 1
ATOM 596 O O . ASP A 1 86 ? -2.526 -13.262 -7.523 1.00 92.56 86 ASP A O 1
ATOM 600 N N . GLU A 1 87 ? -0.325 -13.255 -7.795 1.00 93.44 87 GLU A N 1
ATOM 601 C CA . GLU A 1 87 ? -0.225 -11.826 -7.496 1.00 93.44 87 GLU A CA 1
ATOM 602 C C . GLU A 1 87 ? -0.497 -10.997 -8.751 1.00 93.44 87 GLU A C 1
ATOM 604 O O . GLU A 1 87 ? 0.288 -11.026 -9.700 1.00 93.44 87 GLU A O 1
ATOM 609 N N . ASP A 1 88 ? -1.540 -10.178 -8.704 1.00 92.44 88 ASP A N 1
ATOM 610 C CA . ASP A 1 88 ? -1.893 -9.277 -9.795 1.00 92.44 88 ASP A CA 1
ATOM 611 C C . ASP A 1 88 ? -1.299 -7.873 -9.641 1.00 92.44 88 ASP A C 1
ATOM 613 O O . ASP A 1 88 ? -1.083 -7.143 -10.615 1.00 92.44 88 ASP A O 1
ATOM 617 N N . GLY A 1 89 ? -1.068 -7.448 -8.400 1.00 92.69 89 GLY A N 1
ATOM 618 C CA . GLY A 1 89 ? -0.553 -6.123 -8.100 1.00 92.69 89 GLY A CA 1
ATOM 619 C C . GLY A 1 89 ? 0.082 -6.012 -6.726 1.00 92.69 89 GLY A C 1
ATOM 620 O O . GLY A 1 89 ? -0.023 -6.898 -5.885 1.00 92.69 89 GLY A O 1
ATOM 621 N N . TYR A 1 90 ? 0.779 -4.906 -6.482 1.00 94.75 90 TYR A N 1
ATOM 622 C CA . TYR A 1 90 ? 1.464 -4.679 -5.215 1.00 94.75 90 TYR A CA 1
ATOM 623 C C . TYR A 1 90 ? 1.542 -3.207 -4.813 1.00 94.75 90 TYR A C 1
ATOM 625 O O . TYR A 1 90 ? 1.530 -2.295 -5.643 1.00 94.75 90 TYR A O 1
ATOM 633 N N . VAL A 1 91 ? 1.697 -2.981 -3.510 1.00 93.31 91 VAL A N 1
ATOM 634 C CA . VAL A 1 91 ? 1.975 -1.675 -2.900 1.00 93.31 91 VAL A CA 1
ATOM 635 C C . VAL A 1 91 ? 3.325 -1.718 -2.196 1.00 93.31 91 VAL A C 1
ATOM 637 O O . VAL A 1 91 ? 3.656 -2.693 -1.521 1.00 93.31 91 VAL A O 1
ATOM 640 N N . LEU A 1 92 ? 4.107 -0.646 -2.328 1.00 92.94 92 LEU A N 1
ATOM 641 C CA . LEU A 1 92 ? 5.284 -0.413 -1.490 1.00 92.94 92 LEU A CA 1
ATOM 642 C C . LEU A 1 92 ? 4.882 0.485 -0.321 1.00 92.94 92 LEU A C 1
ATOM 644 O O . LEU A 1 92 ? 4.569 1.654 -0.525 1.00 92.94 92 LEU A O 1
ATOM 648 N N . ALA A 1 93 ? 4.874 -0.060 0.890 1.00 91.50 93 ALA A N 1
ATOM 649 C CA . ALA A 1 93 ? 4.485 0.643 2.105 1.00 91.50 93 ALA A CA 1
ATOM 650 C C . ALA A 1 93 ? 5.714 0.850 2.994 1.00 91.50 93 ALA A C 1
ATOM 652 O O . ALA A 1 93 ? 6.233 -0.101 3.578 1.00 91.50 93 ALA A O 1
ATOM 653 N N . TYR A 1 94 ? 6.197 2.084 3.084 1.00 92.06 94 TYR A N 1
ATOM 654 C CA . TYR A 1 94 ? 7.332 2.454 3.919 1.00 92.06 94 TYR A CA 1
ATOM 655 C C . TYR A 1 94 ? 6.859 2.985 5.263 1.00 92.06 94 TYR A C 1
ATOM 657 O O . TYR A 1 94 ? 5.910 3.759 5.332 1.00 92.06 94 TYR A O 1
ATOM 665 N N . THR A 1 95 ? 7.541 2.577 6.329 1.00 88.06 95 THR A N 1
ATOM 666 C CA . THR A 1 95 ? 7.311 3.126 7.665 1.00 88.06 95 THR A CA 1
ATOM 667 C C . THR A 1 95 ? 7.771 4.581 7.724 1.00 88.06 95 THR A C 1
ATOM 669 O O . THR A 1 95 ? 8.799 4.893 7.112 1.00 88.06 95 THR A O 1
ATOM 672 N N . PRO A 1 96 ? 7.121 5.437 8.533 1.00 84.62 96 PRO A N 1
ATOM 673 C CA . PRO A 1 96 ? 7.573 6.804 8.749 1.00 84.62 96 PRO A CA 1
ATOM 674 C C . PRO A 1 96 ? 9.040 6.874 9.184 1.00 84.62 96 PRO A C 1
ATOM 676 O O . PRO A 1 96 ? 9.562 5.995 9.881 1.00 84.62 96 PRO A O 1
ATOM 679 N N . GLY A 1 97 ? 9.702 7.968 8.823 1.00 76.62 97 GLY A N 1
ATOM 680 C CA . GLY A 1 97 ? 11.031 8.293 9.314 1.00 76.62 97 GLY A CA 1
ATOM 681 C C . GLY A 1 97 ? 11.058 8.510 10.837 1.00 76.62 97 GLY A C 1
ATOM 682 O O . GLY A 1 97 ? 10.018 8.611 11.491 1.00 76.62 97 GLY A O 1
ATOM 683 N N . PRO A 1 98 ? 12.253 8.663 11.439 1.00 73.69 98 PRO A N 1
ATOM 684 C CA . PRO A 1 98 ? 12.434 8.706 12.897 1.00 73.69 98 PRO A CA 1
ATOM 685 C C . PRO A 1 98 ? 11.622 9.774 13.647 1.00 73.69 98 PRO A C 1
ATOM 687 O O . PRO A 1 98 ? 11.438 9.657 14.856 1.00 73.69 98 PRO A O 1
ATOM 690 N N . ASN A 1 99 ? 11.163 10.814 12.946 1.00 74.94 99 ASN A N 1
ATOM 691 C CA . ASN A 1 99 ? 10.387 11.920 13.508 1.00 74.94 99 ASN A CA 1
ATOM 692 C C . ASN A 1 99 ? 8.931 11.957 13.003 1.00 74.94 99 ASN A C 1
ATOM 694 O O . ASN A 1 99 ? 8.273 12.980 13.166 1.00 74.94 99 ASN A O 1
ATOM 698 N N . GLY A 1 100 ? 8.435 10.878 12.386 1.00 72.38 100 GLY A N 1
ATOM 699 C CA . GLY A 1 100 ? 7.101 10.837 11.771 1.00 72.38 100 GLY A CA 1
ATOM 700 C C . GLY A 1 100 ? 7.015 11.541 10.413 1.00 72.38 100 GLY A C 1
ATOM 701 O O . GLY A 1 100 ? 5.928 11.734 9.890 1.00 72.38 100 GLY A O 1
ATOM 702 N N . GLU A 1 101 ? 8.154 11.941 9.851 1.00 80.31 101 GLU A N 1
ATOM 703 C CA . GLU A 1 101 ? 8.236 12.476 8.491 1.00 80.31 101 GLU A CA 1
ATOM 704 C C . GLU A 1 101 ? 8.061 11.339 7.466 1.00 80.31 101 GLU A C 1
ATOM 706 O O . GLU A 1 101 ? 8.399 10.192 7.780 1.00 80.31 101 GLU A O 1
ATOM 711 N N . PRO A 1 102 ? 7.621 11.628 6.229 1.00 81.44 102 PRO A N 1
ATOM 712 C CA . PRO A 1 102 ? 7.618 10.644 5.151 1.00 81.44 102 PRO A CA 1
ATOM 713 C C . PRO A 1 102 ? 8.993 9.992 4.963 1.00 81.44 102 PRO A C 1
ATOM 715 O O . PRO A 1 102 ? 10.030 10.646 5.102 1.00 81.44 102 PRO A O 1
ATOM 718 N N . ALA A 1 103 ? 9.010 8.705 4.627 1.00 79.75 103 ALA A N 1
ATOM 719 C CA . ALA A 1 103 ? 10.229 7.960 4.358 1.00 79.75 103 ALA A CA 1
ATOM 720 C C . ALA A 1 103 ? 11.032 8.590 3.214 1.00 79.75 103 ALA A C 1
ATOM 722 O O . ALA A 1 103 ? 10.515 8.868 2.128 1.00 79.75 103 ALA A O 1
ATOM 723 N N . GLU A 1 104 ? 12.333 8.757 3.445 1.00 72.38 104 GLU A N 1
ATOM 724 C CA . GLU A 1 104 ? 13.284 9.082 2.390 1.00 72.38 104 GLU A CA 1
ATOM 725 C C . GLU A 1 104 ? 13.646 7.799 1.637 1.00 72.38 104 GLU A C 1
ATOM 727 O O . GLU A 1 104 ? 14.343 6.927 2.162 1.00 72.38 104 GLU A O 1
ATOM 732 N N . ILE A 1 105 ? 13.189 7.686 0.389 1.00 66.12 105 ILE A N 1
ATOM 733 C CA . ILE A 1 105 ? 13.638 6.618 -0.505 1.00 66.12 105 ILE A CA 1
ATOM 734 C C . ILE A 1 105 ? 15.022 7.014 -1.025 1.00 66.12 105 ILE A C 1
ATOM 736 O O . ILE A 1 105 ? 15.154 7.819 -1.949 1.00 66.12 105 ILE A O 1
ATOM 740 N N . LEU A 1 106 ? 16.069 6.487 -0.388 1.00 52.84 106 LEU A N 1
ATOM 741 C CA . LEU A 1 106 ? 17.438 6.678 -0.851 1.00 52.84 106 LEU A CA 1
ATOM 742 C C . LEU A 1 106 ? 17.697 5.779 -2.073 1.00 52.84 106 LEU A C 1
ATOM 744 O O . LEU A 1 106 ? 17.354 4.599 -2.040 1.00 52.84 106 LEU A O 1
ATOM 748 N N . PRO A 1 107 ? 18.351 6.289 -3.131 1.00 46.69 107 PRO A N 1
ATOM 749 C CA . PRO A 1 107 ? 18.558 5.582 -4.402 1.00 46.69 107 PRO A CA 1
ATOM 750 C C . PRO A 1 107 ? 19.512 4.373 -4.327 1.00 46.69 107 PRO A C 1
ATOM 752 O O . PRO A 1 107 ? 19.947 3.873 -5.357 1.00 46.69 107 PRO A O 1
ATOM 755 N N . GLU A 1 108 ? 19.861 3.897 -3.131 1.00 42.69 108 GLU A N 1
ATOM 756 C CA . GLU A 1 108 ? 20.699 2.704 -2.952 1.00 42.69 108 GLU A CA 1
ATOM 757 C C . GLU A 1 108 ? 19.920 1.389 -3.124 1.00 42.69 108 GLU A C 1
ATOM 759 O O . GLU A 1 108 ? 20.521 0.320 -3.062 1.00 42.69 108 GLU A O 1
ATOM 764 N N . ASP A 1 109 ? 18.606 1.466 -3.346 1.00 45.25 109 ASP A N 1
ATOM 765 C CA . ASP A 1 109 ? 17.716 0.304 -3.411 1.00 45.25 109 ASP A CA 1
ATOM 766 C C . ASP A 1 109 ? 17.295 -0.065 -4.854 1.00 45.25 109 ASP A C 1
ATOM 768 O O . ASP A 1 109 ? 16.365 -0.849 -5.029 1.00 45.25 109 ASP A O 1
ATOM 772 N N . ASP A 1 110 ? 17.983 0.451 -5.886 1.00 41.84 110 ASP A N 1
ATOM 773 C CA . ASP A 1 110 ? 17.716 0.101 -7.291 1.00 41.84 110 ASP A CA 1
ATOM 774 C C . ASP A 1 110 ? 19.020 -0.038 -8.106 1.00 41.84 110 ASP A C 1
ATOM 776 O O . ASP A 1 110 ? 19.803 0.910 -8.233 1.00 41.84 110 ASP A O 1
ATOM 780 N N . ASP A 1 111 ? 19.243 -1.216 -8.697 1.00 38.12 111 ASP A N 1
ATOM 781 C CA . ASP A 1 111 ? 20.306 -1.549 -9.665 1.00 38.12 111 ASP A CA 1
ATOM 782 C C . ASP A 1 111 ? 20.115 -0.793 -11.012 1.00 38.12 111 ASP A C 1
ATOM 784 O O . ASP A 1 111 ? 20.166 -1.363 -12.103 1.00 38.12 111 ASP A O 1
ATOM 788 N N . GLY A 1 112 ? 19.877 0.522 -10.963 1.00 37.59 112 GLY A N 1
ATOM 789 C CA . GLY A 1 112 ? 19.542 1.341 -12.133 1.00 37.59 112 GLY A CA 1
ATOM 790 C C . GLY A 1 112 ? 19.173 2.797 -11.829 1.00 37.59 112 GLY A C 1
ATOM 791 O O . GLY A 1 112 ? 18.365 3.379 -12.548 1.00 37.59 112 GLY A O 1
ATOM 792 N N . GLY A 1 113 ? 19.729 3.381 -10.764 1.00 32.53 113 GLY A N 1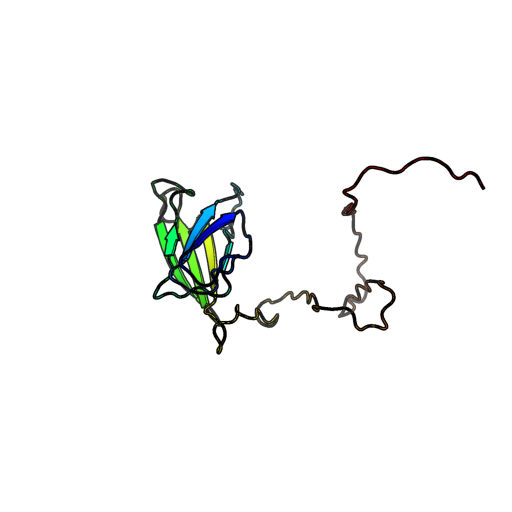
ATOM 793 C CA . GLY A 1 113 ? 19.296 4.669 -10.217 1.00 32.53 113 GLY A CA 1
ATOM 794 C C . GLY A 1 113 ? 19.239 5.848 -11.202 1.00 32.53 113 GLY A C 1
ATOM 795 O O . GLY A 1 113 ? 20.160 6.099 -11.982 1.00 32.53 113 GLY A O 1
ATOM 796 N N . PHE A 1 114 ? 18.183 6.654 -11.067 1.00 36.97 114 PHE A N 1
ATOM 797 C CA . PHE A 1 114 ? 18.194 8.065 -11.443 1.00 36.97 114 PHE A CA 1
ATOM 798 C C . PHE A 1 114 ? 17.947 8.923 -10.197 1.00 36.97 114 PHE A C 1
ATOM 800 O O . PHE A 1 114 ? 17.019 8.691 -9.428 1.00 36.97 114 PHE A O 1
ATOM 807 N N . THR A 1 115 ? 18.792 9.934 -9.997 1.00 37.38 115 THR A N 1
ATOM 808 C CA . THR A 1 115 ? 18.674 10.885 -8.888 1.00 37.38 115 THR A CA 1
ATOM 809 C C . THR A 1 115 ? 17.980 12.147 -9.386 1.00 37.38 115 THR A C 1
ATOM 811 O O . THR A 1 115 ? 18.545 12.882 -10.196 1.00 37.38 115 THR A O 1
ATOM 814 N N . ILE A 1 116 ? 16.783 12.440 -8.877 1.00 44.09 116 ILE A N 1
ATOM 815 C CA . ILE A 1 116 ? 16.222 13.794 -8.935 1.00 44.09 116 ILE A CA 1
ATOM 816 C C . ILE A 1 116 ? 16.692 14.504 -7.667 1.00 44.09 116 ILE A C 1
ATOM 818 O O . ILE A 1 116 ? 16.200 14.230 -6.577 1.00 44.09 116 ILE A O 1
ATOM 822 N N . LEU A 1 117 ? 17.676 15.395 -7.792 1.00 44.16 117 LEU A N 1
ATOM 823 C CA . LEU A 1 117 ? 18.055 16.272 -6.686 1.00 44.16 117 LEU A CA 1
ATOM 824 C C . LEU A 1 117 ? 16.907 17.265 -6.435 1.00 44.16 117 LEU A C 1
ATOM 826 O O . LEU A 1 117 ? 16.513 17.967 -7.373 1.00 44.16 117 LEU A O 1
ATOM 830 N N . PRO A 1 118 ? 16.366 17.378 -5.209 1.00 40.62 118 PRO A N 1
ATOM 831 C CA . PRO A 1 118 ? 15.457 18.459 -4.897 1.00 40.62 118 PRO A CA 1
ATOM 832 C C . PRO A 1 118 ? 16.282 19.743 -4.738 1.00 40.62 118 PRO A C 1
ATOM 834 O O . PRO A 1 118 ? 17.165 19.837 -3.889 1.00 40.62 118 PRO A O 1
ATOM 837 N N . PHE A 1 119 ? 15.925 20.729 -5.558 1.00 37.09 119 PHE A N 1
ATOM 838 C CA . PHE A 1 119 ? 16.359 22.130 -5.586 1.00 37.09 119 PHE A CA 1
ATOM 839 C C . PHE A 1 119 ? 17.608 22.473 -6.423 1.00 37.09 119 PHE A C 1
ATOM 841 O O . PHE A 1 119 ? 18.715 22.024 -6.122 1.00 37.09 119 PHE A O 1
ATOM 848 N N . PRO A 1 120 ? 17.466 23.358 -7.436 1.00 39.00 120 PRO A N 1
ATOM 849 C CA . PRO A 1 120 ? 18.614 23.985 -8.074 1.00 39.00 120 PRO A CA 1
ATOM 850 C C . PRO A 1 120 ? 19.333 24.883 -7.062 1.00 39.00 120 PRO A C 1
ATOM 852 O O . PRO A 1 120 ? 18.710 25.663 -6.334 1.00 39.00 120 PRO A O 1
ATOM 855 N N . LEU A 1 121 ? 20.664 24.796 -7.031 1.00 45.19 121 LEU A N 1
ATOM 856 C CA . LEU A 1 121 ? 21.479 25.807 -6.367 1.00 45.19 121 LEU A CA 1
ATOM 857 C C . LEU A 1 121 ? 21.199 27.173 -7.029 1.00 45.19 121 LEU A C 1
ATOM 859 O O . LEU A 1 121 ? 21.034 27.221 -8.248 1.00 45.19 121 LEU A O 1
ATOM 863 N N . PRO A 1 122 ? 21.189 28.293 -6.279 1.00 40.03 122 PRO A N 1
ATOM 864 C CA . PRO A 1 122 ? 20.790 29.621 -6.777 1.00 40.03 122 PRO A CA 1
ATOM 865 C C . PRO A 1 122 ? 21.638 30.206 -7.925 1.00 40.03 122 PRO A C 1
ATOM 867 O O . PRO A 1 122 ? 21.457 31.365 -8.291 1.00 40.03 122 PRO A O 1
ATOM 870 N N . THR A 1 123 ? 22.599 29.451 -8.447 1.00 44.22 123 THR A N 1
ATOM 871 C CA . THR A 1 123 ? 23.549 29.856 -9.487 1.00 44.22 123 THR A CA 1
ATOM 872 C C . THR A 1 123 ? 23.434 29.040 -10.772 1.00 44.22 123 THR A C 1
ATOM 874 O O . THR A 1 123 ? 24.294 29.204 -11.627 1.00 44.22 123 THR A O 1
ATOM 877 N N . ASP A 1 124 ? 22.428 28.174 -10.908 1.00 39.75 124 ASP A N 1
ATOM 878 C CA . ASP A 1 124 ? 22.271 27.310 -12.082 1.00 39.75 124 ASP A CA 1
ATOM 879 C C . ASP A 1 124 ? 21.156 27.832 -13.005 1.00 39.75 124 ASP A C 1
ATOM 881 O O . ASP A 1 124 ? 20.011 28.030 -12.596 1.00 39.75 124 ASP A O 1
ATOM 885 N N . ASP A 1 125 ? 21.505 28.103 -14.257 1.00 41.75 125 ASP A N 1
ATOM 886 C CA . ASP A 1 125 ? 20.750 28.815 -15.293 1.00 41.75 125 ASP A CA 1
ATOM 887 C C . ASP A 1 125 ? 19.601 27.992 -15.914 1.00 41.75 125 ASP A C 1
ATOM 889 O O . ASP A 1 125 ? 19.180 28.209 -17.051 1.00 41.75 125 ASP A O 1
ATOM 893 N N . GLY A 1 126 ? 19.035 27.063 -15.140 1.00 43.75 126 GLY A N 1
ATOM 894 C CA . GLY A 1 126 ? 17.888 26.247 -15.542 1.00 43.75 126 GLY A CA 1
ATOM 895 C C . GLY A 1 126 ? 18.196 25.259 -16.671 1.00 43.75 126 GLY A C 1
ATOM 896 O O . GLY A 1 126 ? 17.270 24.759 -17.311 1.00 43.75 126 GLY A O 1
ATOM 897 N N . VAL A 1 127 ? 19.477 24.976 -16.929 1.00 41.12 127 VAL A N 1
ATOM 898 C CA . VAL A 1 127 ? 19.920 24.006 -17.935 1.00 41.12 127 VAL A CA 1
ATOM 899 C C . VAL A 1 127 ? 20.099 22.639 -17.280 1.00 41.12 127 VAL A C 1
ATOM 901 O O . VAL A 1 127 ? 21.049 22.389 -16.546 1.00 41.12 127 VAL A O 1
ATOM 904 N N . PHE A 1 128 ? 19.199 21.710 -17.596 1.00 42.81 128 PHE A N 1
ATOM 905 C CA . PHE A 1 128 ? 19.336 20.312 -17.199 1.00 42.81 128 PHE A CA 1
ATOM 906 C C . PHE A 1 128 ? 20.428 19.644 -18.039 1.00 42.81 128 PHE A C 1
ATOM 908 O O . PHE A 1 128 ? 20.264 19.452 -19.245 1.00 42.81 128 PHE A O 1
ATOM 915 N N . THR A 1 129 ? 21.542 19.269 -17.410 1.00 37.69 129 THR A N 1
ATOM 916 C CA . THR A 1 129 ? 22.593 18.495 -18.080 1.00 37.69 129 THR A CA 1
ATOM 917 C C . THR A 1 129 ? 22.434 17.019 -17.727 1.00 37.69 129 THR A C 1
ATOM 919 O O . THR A 1 129 ? 22.823 16.584 -16.646 1.00 37.69 129 THR A O 1
ATOM 922 N N . ILE A 1 130 ? 21.871 16.231 -18.647 1.00 43.94 130 ILE A N 1
ATOM 923 C CA . ILE A 1 130 ? 21.919 14.767 -18.566 1.00 43.94 130 ILE A CA 1
ATOM 924 C C . ILE A 1 130 ? 23.340 14.352 -18.954 1.00 43.94 130 ILE A C 1
ATOM 926 O O . ILE A 1 130 ? 23.689 14.344 -20.134 1.00 43.94 130 ILE A O 1
ATOM 930 N N . LEU A 1 131 ? 24.178 14.038 -17.968 1.00 40.41 131 LEU A N 1
ATOM 931 C CA . LEU A 1 131 ? 25.485 13.433 -18.214 1.00 40.41 131 LEU A CA 1
ATOM 932 C C . LEU A 1 131 ? 25.378 11.920 -17.994 1.00 40.41 131 LEU A C 1
ATOM 934 O O . LEU A 1 131 ? 25.289 11.493 -16.844 1.00 40.41 131 LEU A O 1
ATOM 938 N N . PRO A 1 132 ? 25.392 11.090 -19.052 1.00 34.72 132 PRO A N 1
ATOM 939 C CA . PRO A 1 132 ? 25.502 9.651 -18.869 1.00 34.72 132 PRO A CA 1
ATOM 940 C C . PRO A 1 132 ? 26.905 9.313 -18.344 1.00 34.72 132 PRO A C 1
ATOM 942 O O . PRO A 1 132 ? 27.910 9.688 -18.953 1.00 34.72 132 PRO A O 1
ATOM 945 N N . TYR A 1 133 ? 26.995 8.578 -17.235 1.00 38.50 133 TYR A N 1
ATOM 946 C CA . TYR A 1 133 ? 28.228 7.887 -16.852 1.00 38.50 133 TYR A CA 1
ATOM 947 C C . TYR A 1 133 ? 27.904 6.491 -16.292 1.00 38.50 133 TYR A C 1
ATOM 949 O O . TYR A 1 133 ? 26.947 6.383 -15.527 1.00 38.50 133 TYR A O 1
ATOM 957 N N . PRO A 1 134 ? 28.667 5.432 -16.647 1.00 36.69 134 PRO A N 1
ATOM 958 C CA . PRO A 1 134 ? 29.979 5.446 -17.298 1.00 36.69 134 PRO A CA 1
ATOM 959 C C . PRO A 1 134 ? 29.939 5.287 -18.819 1.00 36.69 134 PRO A C 1
ATOM 961 O O . PRO A 1 134 ? 29.133 4.535 -19.348 1.00 36.69 134 PRO A O 1
ATOM 964 N N . MET A 1 135 ? 30.847 5.988 -19.514 1.00 44.97 135 MET A N 1
ATOM 965 C CA . MET A 1 135 ? 31.032 5.901 -20.969 1.00 44.97 135 MET A CA 1
ATOM 966 C C . MET A 1 135 ? 31.212 4.443 -21.432 1.00 44.97 135 MET A C 1
ATOM 968 O O . MET A 1 135 ? 32.271 3.862 -21.169 1.00 44.97 135 MET A O 1
ATOM 972 N N . PRO A 1 136 ? 30.273 3.866 -22.206 1.00 38.72 136 PRO A N 1
ATOM 973 C CA . PRO A 1 136 ? 30.610 2.779 -23.097 1.00 38.72 136 PRO A CA 1
ATOM 974 C C . PRO A 1 136 ? 31.375 3.395 -24.265 1.00 38.72 136 PRO A C 1
ATOM 976 O O . PRO A 1 136 ? 30.906 4.294 -24.964 1.00 38.72 136 PRO A O 1
ATOM 979 N N . THR A 1 137 ? 32.593 2.913 -24.462 1.00 45.88 137 THR A N 1
ATOM 980 C CA . THR A 1 137 ? 33.227 2.996 -25.773 1.00 45.88 137 THR A CA 1
ATOM 981 C C . THR A 1 137 ? 32.264 2.339 -26.770 1.00 45.88 137 THR A C 1
ATOM 983 O O . THR A 1 137 ? 31.867 1.201 -26.550 1.00 45.88 137 THR A O 1
ATOM 986 N N . ASP A 1 138 ? 31.878 3.081 -27.808 1.00 49.66 138 ASP A N 1
ATOM 987 C CA . ASP A 1 138 ? 30.993 2.693 -28.916 1.00 49.66 138 ASP A CA 1
ATOM 988 C C . ASP A 1 138 ? 29.574 2.204 -28.572 1.00 49.66 138 ASP A C 1
ATOM 990 O O . ASP A 1 138 ? 29.327 1.050 -28.233 1.00 49.66 138 ASP A O 1
ATOM 994 N N . GLY A 1 139 ? 28.596 3.081 -28.813 1.00 38.22 139 GLY A N 1
ATOM 995 C CA . GLY A 1 139 ? 27.184 2.710 -28.869 1.00 38.22 139 GLY A CA 1
ATOM 996 C C . GLY A 1 139 ? 26.279 3.932 -28.924 1.00 38.22 139 GLY A C 1
ATOM 997 O O . GLY A 1 139 ? 25.940 4.514 -27.903 1.00 38.22 139 GLY A O 1
ATOM 998 N N . GLN A 1 140 ? 25.912 4.350 -30.129 1.00 35.50 140 GLN A N 1
ATOM 999 C CA . GLN A 1 140 ? 24.991 5.450 -30.400 1.00 35.50 140 GLN A CA 1
ATOM 1000 C C . GLN A 1 140 ? 23.642 5.238 -29.678 1.00 35.50 140 GLN A C 1
ATOM 1002 O O . GLN A 1 140 ? 22.939 4.275 -29.975 1.00 35.50 140 GLN A O 1
ATOM 1007 N N . ILE A 1 141 ? 23.249 6.141 -28.770 1.00 41.06 141 ILE A N 1
ATOM 1008 C CA . ILE A 1 141 ? 21.875 6.185 -28.243 1.00 41.06 141 ILE A CA 1
ATOM 1009 C C . ILE A 1 141 ? 21.043 7.039 -29.203 1.00 41.06 141 ILE A C 1
ATOM 1011 O O . ILE A 1 141 ? 21.241 8.249 -29.311 1.00 41.06 141 ILE A O 1
ATOM 1015 N N . ILE A 1 142 ? 20.122 6.402 -29.925 1.00 35.38 142 ILE A N 1
ATOM 1016 C CA . ILE A 1 142 ? 19.095 7.081 -30.719 1.00 35.38 142 ILE A CA 1
ATOM 1017 C C . ILE A 1 142 ? 17.836 7.168 -29.849 1.00 35.38 142 ILE A C 1
ATOM 1019 O O . ILE A 1 142 ? 17.190 6.158 -29.590 1.00 35.38 142 ILE A O 1
ATOM 1023 N N . LEU A 1 143 ? 17.486 8.374 -29.398 1.00 39.94 143 LEU A N 1
ATOM 1024 C CA . LEU A 1 143 ? 16.205 8.667 -28.748 1.00 39.94 143 LEU A CA 1
ATOM 1025 C C . LEU A 1 143 ? 15.147 8.918 -29.834 1.00 39.94 143 LEU A C 1
ATOM 1027 O O . LEU A 1 143 ? 15.122 9.991 -30.432 1.00 39.94 143 LEU A O 1
ATOM 1031 N N . THR A 1 144 ? 14.288 7.936 -30.123 1.00 41.28 144 THR A N 1
ATOM 1032 C CA . THR A 1 144 ? 13.246 8.044 -31.169 1.00 41.28 144 THR A CA 1
ATOM 1033 C C . THR A 1 144 ? 11.881 8.545 -30.703 1.00 41.28 144 THR A C 1
ATOM 1035 O O . THR A 1 144 ? 10.980 8.634 -31.531 1.00 41.28 144 THR A O 1
ATOM 1038 N N . HIS A 1 145 ? 11.690 8.940 -29.444 1.00 39.84 145 HIS A N 1
ATOM 1039 C CA . HIS A 1 145 ? 10.416 9.527 -29.012 1.00 39.84 145 HIS A CA 1
ATOM 1040 C C . HIS A 1 145 ? 10.654 10.784 -28.175 1.00 39.84 145 HIS A C 1
ATOM 1042 O O . HIS A 1 145 ? 11.075 10.721 -27.024 1.00 39.84 145 HIS A O 1
ATOM 1048 N N . ALA A 1 146 ? 10.412 11.941 -28.794 1.00 37.94 146 ALA A N 1
ATOM 1049 C CA . ALA A 1 146 ? 10.388 13.231 -28.123 1.00 37.94 146 ALA A CA 1
ATOM 1050 C C . ALA A 1 146 ? 9.180 13.281 -27.174 1.00 37.94 146 ALA A C 1
ATOM 1052 O O . ALA A 1 146 ? 8.039 13.170 -27.620 1.00 37.94 146 ALA A O 1
ATOM 1053 N N . PHE A 1 147 ? 9.436 13.437 -25.875 1.00 36.03 147 PHE A N 1
ATOM 1054 C CA . PHE A 1 147 ? 8.415 13.827 -24.907 1.00 36.03 147 PHE A CA 1
ATOM 1055 C C . PHE A 1 147 ? 8.142 15.326 -25.089 1.00 36.03 147 PHE A C 1
ATOM 1057 O O . PHE A 1 147 ? 9.025 16.156 -24.874 1.00 36.03 147 PHE A O 1
ATOM 1064 N N . ASP A 1 148 ? 6.933 15.659 -25.533 1.00 39.09 148 ASP A N 1
ATOM 1065 C CA . ASP A 1 148 ? 6.450 17.029 -25.690 1.00 39.09 148 ASP A CA 1
ATOM 1066 C C . ASP A 1 148 ? 5.862 17.504 -24.351 1.00 39.09 148 ASP A C 1
ATOM 1068 O O . ASP A 1 148 ? 4.723 17.191 -24.001 1.00 39.09 148 ASP A O 1
ATOM 1072 N N . VAL A 1 149 ? 6.664 18.209 -23.545 1.00 36.50 149 VAL A N 1
ATOM 1073 C CA . VAL A 1 149 ? 6.191 18.869 -22.318 1.00 36.50 149 VAL A CA 1
ATOM 1074 C C . VAL A 1 149 ? 5.732 20.278 -22.692 1.00 36.50 149 VAL A C 1
ATOM 1076 O O . VAL A 1 149 ? 6.487 21.243 -22.600 1.00 36.50 149 VAL A O 1
ATOM 1079 N N . GLY A 1 150 ? 4.487 20.388 -23.155 1.00 30.70 150 GLY A N 1
ATOM 1080 C CA . GLY A 1 150 ? 3.940 21.631 -23.703 1.00 30.70 150 GLY A CA 1
ATOM 1081 C C . GLY A 1 150 ? 2.447 21.833 -23.447 1.00 30.70 150 GLY A C 1
ATOM 1082 O O . GLY A 1 150 ? 1.714 22.221 -24.353 1.00 30.70 150 GLY A O 1
ATOM 1083 N N . ALA A 1 151 ? 1.948 21.586 -22.234 1.00 41.09 151 ALA A N 1
ATOM 1084 C CA . ALA A 1 151 ? 0.573 21.952 -21.892 1.00 41.09 151 ALA A CA 1
ATOM 1085 C C . ALA A 1 151 ? 0.485 23.427 -21.454 1.00 41.09 151 ALA A C 1
ATOM 1087 O O . ALA A 1 151 ? 0.694 23.728 -20.286 1.00 41.09 151 ALA A O 1
ATOM 1088 N N . ALA A 1 152 ? 0.159 24.335 -22.384 1.00 37.06 152 ALA A N 1
ATOM 1089 C CA . ALA A 1 152 ? -0.807 25.431 -22.178 1.00 37.06 152 ALA A CA 1
ATOM 1090 C C . ALA A 1 152 ? -0.870 26.361 -23.404 1.00 37.06 152 ALA A C 1
ATOM 1092 O O . ALA A 1 152 ? -0.068 27.271 -23.605 1.00 37.06 152 ALA A O 1
ATOM 1093 N N . ILE A 1 153 ? -1.907 26.155 -24.208 1.00 40.66 153 ILE A N 1
ATOM 1094 C CA . ILE A 1 153 ? -2.384 27.090 -25.223 1.00 40.66 153 ILE A CA 1
ATOM 1095 C C . ILE A 1 153 ? -2.855 28.380 -24.522 1.00 40.66 153 ILE A C 1
ATOM 1097 O O . ILE A 1 153 ? -3.800 28.320 -23.738 1.00 40.66 153 ILE A O 1
ATOM 1101 N N . ARG A 1 154 ? -2.247 29.531 -24.857 1.00 38.00 154 ARG A N 1
ATOM 1102 C CA . ARG A 1 154 ? -2.875 30.835 -25.214 1.00 38.00 154 ARG A CA 1
ATOM 1103 C C . ARG A 1 154 ? -2.018 32.039 -24.797 1.00 38.00 154 ARG A C 1
ATOM 1105 O O . ARG A 1 154 ? -2.166 32.552 -23.696 1.00 38.00 154 ARG A O 1
ATOM 1112 N N . ALA A 1 155 ? -1.238 32.553 -25.747 1.00 37.53 155 ALA A N 1
ATOM 1113 C CA . ALA A 1 155 ? -1.197 33.978 -26.109 1.00 37.53 155 ALA A CA 1
ATOM 1114 C C . ALA A 1 155 ? -0.341 34.154 -27.380 1.00 37.53 155 ALA A C 1
ATOM 1116 O O . ALA A 1 155 ? 0.721 34.766 -27.367 1.00 37.53 155 ALA A O 1
ATOM 1117 N N . LEU A 1 156 ? -0.804 33.579 -28.493 1.00 45.25 156 LEU A N 1
ATOM 1118 C CA . LEU A 1 156 ? -0.460 34.109 -29.809 1.00 45.25 156 LEU A CA 1
ATOM 1119 C C . LEU A 1 156 ? -1.312 35.366 -29.996 1.00 45.25 156 LEU A C 1
ATOM 1121 O O . LEU A 1 156 ? -2.530 35.252 -30.087 1.00 45.25 156 LEU A O 1
ATOM 1125 N N . ASP A 1 157 ? -0.688 36.540 -29.950 1.00 44.25 157 ASP A N 1
ATOM 1126 C CA . ASP A 1 157 ? -0.768 37.480 -31.071 1.00 44.25 157 ASP A CA 1
ATOM 1127 C C . ASP A 1 157 ? 0.166 38.681 -30.868 1.00 44.25 157 ASP A C 1
ATOM 1129 O O . ASP A 1 157 ? -0.027 39.515 -29.986 1.00 44.25 157 ASP A O 1
ATOM 1133 N N . GLY A 1 158 ? 1.142 38.791 -31.774 1.00 45.81 158 GLY A N 1
ATOM 1134 C CA . GLY A 1 158 ? 1.621 40.085 -32.250 1.00 45.81 158 GLY A CA 1
ATOM 1135 C C . GLY A 1 158 ? 3.000 40.544 -31.782 1.00 45.81 158 GLY A C 1
ATOM 1136 O O . GLY A 1 158 ? 3.093 41.471 -30.986 1.00 45.81 158 GLY A O 1
ATOM 1137 N N . TRP A 1 159 ? 4.067 40.045 -32.416 1.00 30.98 159 TRP A N 1
ATOM 1138 C CA . TRP A 1 159 ? 5.170 40.938 -32.796 1.00 30.98 159 TRP A CA 1
ATOM 1139 C C . TRP A 1 159 ? 5.864 40.455 -34.081 1.00 30.98 159 TRP A C 1
ATOM 1141 O O . TRP A 1 159 ? 6.510 39.411 -34.111 1.00 30.98 159 TRP A O 1
ATOM 1151 N N . SER A 1 160 ? 5.681 41.220 -35.161 1.00 40.81 160 SER A N 1
ATOM 1152 C CA . SER A 1 160 ? 6.598 41.258 -36.307 1.00 40.81 160 SER A CA 1
ATOM 1153 C C . SER A 1 160 ? 7.867 41.992 -35.887 1.00 40.81 160 SER A C 1
ATOM 1155 O O . SER A 1 160 ? 7.760 43.012 -35.212 1.00 40.81 160 SER A O 1
ATOM 1157 N N . VAL A 1 161 ? 9.024 41.494 -36.330 1.00 51.66 161 VAL A N 1
ATOM 1158 C CA . VAL A 1 161 ? 10.328 42.189 -36.322 1.00 51.66 161 VAL A CA 1
ATOM 1159 C C . VAL A 1 161 ? 10.246 43.672 -36.674 1.00 51.66 161 VAL A C 1
ATOM 1161 O O . VAL A 1 161 ? 9.408 44.024 -37.541 1.00 51.66 161 VAL A O 1
#

Foldseek 3Di:
DADQEEEEAEQAQAEEDEHQHYQYEYEFAHPPPDDPDAGARYEYFADDPVRYYYHDVNLAPLKDFLDWDDDVQFTKTFIDSPNPSDGRHIYTYGHADPVSHGHDPDQPPDPDDDDDDPDDDPPDPPDDDDDDPDDDDDDDDDDPDDDDPDPDDDDDDDDDD

Sequence (161 aa):
MGTSGDDTLAVEGGATAIGAGGSDVFVLVSNGLSGDEPERLGVILDYDFSNDALDLGKLGDDAVIVSQDAIKGGARIGIDYDGDGDEDGYVLAYTPGPNGEPAEILPEDDDGGFTILPFPLPTDDGVFTILPYPMPTDGQIILTHAFDVGAAIRALDGWSV